Protein AF-A0A3M1ZWB3-F1 (afdb_monomer_lite)

Structure (mmCIF, N/CA/C/O backbone):
data_AF-A0A3M1ZWB3-F1
#
_entry.id   AF-A0A3M1ZWB3-F1
#
loop_
_atom_site.group_PDB
_atom_site.id
_atom_site.type_symbol
_atom_site.label_atom_id
_atom_site.label_alt_id
_atom_site.label_comp_id
_atom_site.label_asym_id
_atom_site.label_entity_id
_atom_site.label_seq_id
_atom_site.pdbx_PDB_ins_code
_atom_site.Cartn_x
_atom_site.Cartn_y
_atom_site.Cartn_z
_atom_site.occupancy
_atom_site.B_iso_or_equiv
_atom_site.auth_seq_id
_atom_site.auth_comp_id
_atom_site.auth_asym_id
_atom_site.auth_atom_id
_atom_site.pdbx_PDB_model_num
ATOM 1 N N . MET A 1 1 ? 6.049 -4.020 -35.508 1.00 70.50 1 MET A N 1
ATOM 2 C CA . MET A 1 1 ? 6.356 -3.670 -34.103 1.00 70.50 1 MET A CA 1
ATOM 3 C C . MET A 1 1 ? 7.837 -3.882 -33.880 1.00 70.50 1 MET A C 1
ATOM 5 O O . MET A 1 1 ? 8.316 -4.961 -34.224 1.00 70.50 1 MET A O 1
ATOM 9 N N . SER A 1 2 ? 8.548 -2.884 -33.353 1.00 91.38 2 SER A N 1
ATOM 10 C CA . SER A 1 2 ? 9.970 -3.042 -33.040 1.00 91.38 2 SER A CA 1
ATOM 11 C C . SER A 1 2 ? 10.164 -4.077 -31.920 1.00 91.38 2 SER A C 1
ATOM 13 O O . SER A 1 2 ? 9.218 -4.471 -31.230 1.00 91.38 2 SER A O 1
ATOM 15 N N . GLU A 1 3 ? 11.380 -4.593 -31.768 1.00 92.12 3 GLU A N 1
ATOM 16 C CA . GLU A 1 3 ? 11.732 -5.451 -30.631 1.00 92.12 3 GLU A CA 1
ATOM 17 C C . GLU A 1 3 ? 11.564 -4.711 -29.297 1.00 92.12 3 GLU A C 1
ATOM 19 O O . GLU A 1 3 ? 10.986 -5.257 -28.359 1.00 92.12 3 GLU A O 1
ATOM 24 N N . HIS A 1 4 ? 11.933 -3.429 -29.269 1.00 94.81 4 HIS A N 1
ATOM 25 C CA . HIS A 1 4 ? 11.761 -2.557 -28.113 1.00 94.81 4 HIS A CA 1
ATOM 26 C C . HIS A 1 4 ? 10.282 -2.404 -27.714 1.00 94.81 4 HIS A C 1
ATOM 28 O O . HIS A 1 4 ? 9.940 -2.540 -26.541 1.00 94.81 4 HIS A O 1
ATOM 34 N N . ASP A 1 5 ? 9.376 -2.235 -28.687 1.00 95.31 5 ASP A N 1
ATOM 35 C CA . ASP A 1 5 ? 7.930 -2.135 -28.421 1.00 95.31 5 ASP A CA 1
ATOM 36 C C . ASP A 1 5 ? 7.363 -3.431 -27.831 1.00 95.31 5 ASP A C 1
ATOM 38 O O . ASP A 1 5 ? 6.441 -3.412 -27.009 1.00 95.31 5 ASP A O 1
ATOM 42 N N . ARG A 1 6 ? 7.888 -4.581 -28.275 1.00 96.38 6 ARG A N 1
ATOM 43 C CA . ARG A 1 6 ? 7.475 -5.892 -27.761 1.00 96.38 6 ARG A CA 1
ATOM 44 C C . ARG A 1 6 ? 7.938 -6.085 -26.323 1.00 96.38 6 ARG A C 1
ATOM 46 O O . ARG A 1 6 ? 7.143 -6.564 -25.516 1.00 96.38 6 ARG A O 1
ATOM 53 N N . GLU A 1 7 ? 9.163 -5.683 -26.005 1.00 97.19 7 GLU A N 1
ATOM 54 C CA . GLU A 1 7 ? 9.692 -5.781 -24.647 1.00 97.19 7 GLU A CA 1
ATOM 55 C C . GLU A 1 7 ? 8.968 -4.835 -23.685 1.00 97.19 7 GLU A C 1
ATOM 57 O O . GLU A 1 7 ? 8.473 -5.269 -22.646 1.00 97.19 7 GLU A O 1
ATOM 62 N N . LEU A 1 8 ? 8.749 -3.580 -24.085 1.00 97.56 8 LEU A N 1
ATOM 63 C CA . LEU A 1 8 ? 7.971 -2.623 -23.298 1.00 97.56 8 LEU A CA 1
ATOM 64 C C . LEU A 1 8 ? 6.559 -3.144 -22.991 1.00 97.56 8 LEU A C 1
ATOM 66 O O . LEU A 1 8 ? 6.062 -3.008 -21.872 1.00 97.56 8 LEU A O 1
ATOM 70 N N . LYS A 1 9 ? 5.905 -3.781 -23.971 1.00 97.62 9 LYS A N 1
ATOM 71 C CA . LYS A 1 9 ? 4.580 -4.382 -23.777 1.00 97.62 9 LYS A CA 1
ATOM 72 C C . LYS A 1 9 ? 4.610 -5.551 -22.789 1.00 97.62 9 LYS A C 1
ATOM 74 O O . LYS A 1 9 ? 3.651 -5.718 -22.040 1.00 97.62 9 LYS A O 1
ATOM 79 N N . ARG A 1 10 ? 5.669 -6.365 -22.788 1.00 97.94 10 ARG A N 1
ATOM 80 C CA . ARG A 1 10 ? 5.832 -7.466 -21.824 1.00 97.94 10 ARG A CA 1
ATOM 81 C C . ARG A 1 10 ? 6.033 -6.939 -20.409 1.00 97.94 10 ARG A C 1
ATOM 83 O O . ARG A 1 10 ? 5.337 -7.398 -19.511 1.00 97.94 10 ARG A O 1
ATOM 90 N N . LEU A 1 11 ? 6.909 -5.950 -20.239 1.00 97.81 11 LEU A N 1
ATOM 91 C CA . LEU A 1 11 ? 7.163 -5.322 -18.942 1.00 97.81 11 LEU A CA 1
ATOM 92 C C . LEU A 1 11 ? 5.891 -4.697 -18.363 1.00 97.81 11 LEU A C 1
ATOM 94 O O . LEU A 1 11 ? 5.565 -4.954 -17.211 1.00 97.81 11 LEU A O 1
ATOM 98 N N . ARG A 1 12 ? 5.120 -3.957 -19.171 1.00 98.06 12 ARG A N 1
ATOM 99 C CA . ARG A 1 12 ? 3.841 -3.374 -18.727 1.00 98.06 12 ARG A CA 1
ATOM 100 C C . ARG A 1 12 ? 2.843 -4.431 -18.264 1.00 98.06 12 ARG A C 1
ATOM 102 O O . ARG A 1 12 ? 2.309 -4.301 -17.179 1.00 98.06 12 ARG A O 1
ATOM 109 N N . LYS A 1 13 ? 2.684 -5.527 -19.012 1.00 98.31 13 LYS A N 1
ATOM 110 C CA . LYS A 1 13 ? 1.819 -6.638 -18.580 1.00 98.31 13 LYS A CA 1
ATOM 111 C C . LYS A 1 13 ? 2.268 -7.276 -17.266 1.00 98.31 13 LYS A C 1
ATOM 113 O O . LYS A 1 13 ? 1.432 -7.725 -16.492 1.00 98.31 13 LYS A O 1
ATOM 118 N N . ALA A 1 14 ? 3.578 -7.374 -17.045 1.00 98.31 14 ALA A N 1
ATOM 119 C CA . ALA A 1 14 ? 4.108 -7.887 -15.789 1.00 98.31 14 ALA A CA 1
ATOM 120 C C . ALA A 1 14 ? 3.824 -6.923 -14.626 1.00 98.31 14 ALA A C 1
ATOM 122 O O . ALA A 1 14 ? 3.509 -7.387 -13.536 1.00 98.31 14 ALA A O 1
ATOM 123 N N . ILE A 1 15 ? 3.889 -5.608 -14.868 1.00 97.88 15 ILE A N 1
ATOM 124 C CA . ILE A 1 15 ? 3.493 -4.578 -13.896 1.00 97.88 15 ILE A CA 1
ATOM 125 C C . ILE A 1 15 ? 1.996 -4.682 -13.593 1.00 97.88 15 ILE A C 1
ATOM 127 O O . ILE A 1 15 ? 1.653 -4.826 -12.427 1.00 97.88 15 ILE A O 1
ATOM 131 N N . ASP A 1 16 ? 1.131 -4.734 -14.612 1.00 98.31 16 ASP A N 1
ATOM 132 C CA . ASP A 1 16 ? -0.325 -4.849 -14.430 1.00 98.31 16 ASP A CA 1
ATOM 133 C C . ASP A 1 16 ? -0.686 -6.059 -13.542 1.00 98.31 16 ASP A C 1
ATOM 135 O O . ASP A 1 16 ? -1.485 -5.958 -12.616 1.00 98.31 16 ASP A O 1
ATOM 139 N N . ALA A 1 17 ? -0.029 -7.204 -13.764 1.00 98.50 17 ALA A N 1
ATOM 140 C CA . ALA A 1 17 ? -0.242 -8.403 -12.955 1.00 98.50 17 ALA A CA 1
ATOM 141 C C . ALA A 1 17 ? 0.216 -8.244 -11.492 1.00 98.50 17 ALA A C 1
ATOM 143 O O . ALA A 1 17 ? -0.376 -8.842 -10.593 1.00 98.50 17 ALA A O 1
ATOM 144 N N . ILE A 1 18 ? 1.275 -7.469 -11.238 1.00 98.25 18 ILE A N 1
ATOM 145 C CA . ILE A 1 18 ? 1.714 -7.132 -9.876 1.00 98.25 18 ILE A CA 1
ATOM 146 C C . ILE A 1 18 ? 0.718 -6.162 -9.232 1.00 98.25 18 ILE A C 1
ATOM 148 O O . ILE A 1 18 ? 0.394 -6.325 -8.057 1.00 98.25 18 ILE A O 1
ATOM 152 N N . ASP A 1 19 ? 0.202 -5.194 -9.984 1.00 98.06 19 ASP A N 1
ATOM 153 C CA . ASP A 1 19 ? -0.770 -4.218 -9.490 1.00 98.06 19 ASP A CA 1
ATOM 154 C C . ASP A 1 19 ? -2.084 -4.893 -9.069 1.00 98.06 19 ASP A C 1
ATOM 156 O O . ASP A 1 19 ? -2.617 -4.586 -7.999 1.00 98.06 19 ASP A O 1
ATOM 160 N N . ASP A 1 20 ? -2.552 -5.888 -9.827 1.00 98.12 20 ASP A N 1
ATOM 161 C CA . ASP A 1 20 ? -3.700 -6.720 -9.443 1.00 98.12 20 ASP A CA 1
ATOM 162 C C . ASP A 1 20 ? -3.450 -7.449 -8.107 1.00 98.12 20 ASP A C 1
ATOM 164 O O . ASP A 1 20 ? -4.303 -7.457 -7.213 1.00 98.12 20 ASP A O 1
ATOM 168 N N . GLN A 1 21 ? -2.247 -8.003 -7.914 1.00 98.50 21 GLN A N 1
ATOM 169 C CA . GLN A 1 21 ? -1.864 -8.648 -6.652 1.00 98.50 21 GLN A CA 1
ATOM 170 C C . GLN A 1 21 ? -1.789 -7.647 -5.491 1.00 98.50 21 GLN A C 1
ATOM 172 O O . GLN A 1 21 ? -2.210 -7.958 -4.374 1.00 98.50 21 GLN A O 1
ATOM 177 N N . LEU A 1 22 ? -1.268 -6.441 -5.732 1.00 97.19 22 LEU A N 1
ATOM 178 C CA . LEU A 1 22 ? -1.234 -5.371 -4.735 1.00 97.19 22 LEU A CA 1
ATOM 179 C C . LEU A 1 22 ? -2.649 -4.959 -4.325 1.00 97.19 22 LEU A C 1
ATOM 181 O O . LEU A 1 22 ? -2.915 -4.828 -3.128 1.00 97.19 22 LEU A O 1
ATOM 185 N N . MET A 1 23 ? -3.564 -4.815 -5.286 1.00 97.00 23 MET A N 1
ATOM 186 C CA . MET A 1 23 ? -4.970 -4.502 -5.027 1.00 97.00 23 MET A CA 1
ATOM 187 C C . MET A 1 23 ? -5.622 -5.565 -4.134 1.00 97.00 23 MET A C 1
ATOM 189 O O . MET A 1 23 ? -6.276 -5.237 -3.139 1.00 97.00 23 MET A O 1
ATOM 193 N N . ASP A 1 24 ? -5.386 -6.844 -4.428 1.00 97.44 24 ASP A N 1
ATOM 194 C CA . ASP A 1 24 ? -5.889 -7.951 -3.616 1.00 97.44 24 ASP A CA 1
ATOM 195 C C . ASP A 1 24 ? -5.337 -7.937 -2.187 1.00 97.44 24 ASP A C 1
ATOM 197 O O . ASP A 1 24 ? -6.096 -8.102 -1.225 1.00 97.44 24 ASP A O 1
ATOM 201 N N . LEU A 1 25 ? -4.037 -7.684 -2.019 1.00 97.81 25 LEU A N 1
ATOM 202 C CA . LEU A 1 25 ? -3.403 -7.578 -0.704 1.00 97.81 25 LEU A CA 1
ATOM 203 C C . LEU A 1 25 ? -3.930 -6.379 0.096 1.00 97.81 25 LEU A C 1
ATOM 205 O O . LEU A 1 25 ? -4.172 -6.498 1.301 1.00 97.81 25 LEU A O 1
ATOM 209 N N . ILE A 1 26 ? -4.152 -5.234 -0.555 1.00 95.50 26 ILE A N 1
ATOM 210 C CA . ILE A 1 26 ? -4.745 -4.049 0.078 1.00 95.50 26 ILE A CA 1
ATOM 211 C C . ILE A 1 26 ? -6.176 -4.357 0.529 1.00 95.50 26 ILE A C 1
ATOM 213 O O . ILE A 1 26 ? -6.529 -4.061 1.672 1.00 95.50 26 ILE A O 1
ATOM 217 N N . ARG A 1 27 ? -6.982 -5.022 -0.309 1.00 95.12 27 ARG A N 1
ATOM 218 C CA . ARG A 1 27 ? -8.346 -5.447 0.041 1.00 95.12 27 ARG A CA 1
ATOM 219 C C . ARG A 1 27 ? -8.364 -6.400 1.237 1.00 95.12 27 ARG A C 1
ATOM 221 O O . ARG A 1 27 ? -9.167 -6.224 2.152 1.00 95.12 27 ARG A O 1
ATOM 228 N N . GLN A 1 28 ? -7.463 -7.381 1.273 1.00 96.81 28 GLN A N 1
ATOM 229 C CA . GLN A 1 28 ? -7.326 -8.288 2.418 1.00 96.81 28 GLN A CA 1
ATOM 230 C C . GLN A 1 28 ? -6.940 -7.531 3.694 1.00 96.81 28 GLN A C 1
ATOM 232 O O . GLN A 1 28 ? -7.519 -7.761 4.757 1.00 96.81 28 GLN A O 1
ATOM 237 N N . ARG A 1 29 ? -6.002 -6.582 3.594 1.00 95.88 29 ARG A N 1
ATOM 238 C CA . ARG A 1 29 ? -5.611 -5.719 4.713 1.00 95.88 29 ARG A CA 1
ATOM 239 C C . ARG A 1 29 ? -6.786 -4.876 5.219 1.00 95.88 29 ARG A C 1
ATOM 241 O O . ARG A 1 29 ? -6.975 -4.786 6.430 1.00 95.88 29 ARG A O 1
ATOM 248 N N . ALA A 1 30 ? -7.572 -4.298 4.315 1.00 92.81 30 ALA A N 1
ATOM 249 C CA . ALA A 1 30 ? -8.762 -3.514 4.634 1.00 92.81 30 ALA A CA 1
ATOM 250 C C . ALA A 1 30 ? -9.819 -4.350 5.372 1.00 92.81 30 ALA A C 1
ATOM 252 O O . ALA A 1 30 ? -10.352 -3.914 6.389 1.00 92.81 30 ALA A O 1
ATOM 253 N N . HIS A 1 31 ? -10.057 -5.587 4.927 1.00 92.94 31 HIS A N 1
ATOM 254 C CA . HIS A 1 31 ? -10.962 -6.514 5.610 1.00 92.94 31 HIS A CA 1
ATOM 255 C C . HIS A 1 31 ? -10.496 -6.839 7.039 1.00 92.94 31 HIS A C 1
ATOM 257 O O . HIS A 1 31 ? -11.298 -6.859 7.972 1.00 92.94 31 HIS A O 1
ATOM 263 N N . LEU A 1 32 ? -9.191 -7.054 7.238 1.00 93.81 32 LEU A N 1
ATOM 264 C CA . LEU A 1 32 ? -8.632 -7.259 8.576 1.00 93.81 32 LEU A CA 1
ATOM 265 C C . LEU A 1 32 ? -8.787 -6.016 9.461 1.00 93.81 32 LEU A C 1
ATOM 267 O O . LEU A 1 32 ? -9.100 -6.164 10.639 1.00 93.81 32 LEU A O 1
ATOM 271 N N . ALA A 1 33 ? -8.603 -4.815 8.909 1.00 91.12 33 ALA A N 1
ATOM 272 C CA . ALA A 1 33 ? -8.829 -3.568 9.636 1.00 91.12 33 ALA A CA 1
ATOM 273 C C . ALA A 1 33 ? -10.297 -3.437 10.075 1.00 91.12 33 ALA A C 1
ATOM 275 O O . ALA A 1 33 ? -10.555 -3.242 11.258 1.00 91.12 33 ALA A O 1
ATOM 276 N N . ALA A 1 34 ? -11.264 -3.675 9.183 1.00 89.00 34 ALA A N 1
ATOM 277 C CA . ALA A 1 34 ? -12.688 -3.652 9.536 1.00 89.00 34 ALA A CA 1
ATOM 278 C C . ALA A 1 34 ? -13.012 -4.588 10.721 1.00 89.00 34 ALA A C 1
ATOM 280 O O . ALA A 1 34 ? -13.628 -4.169 11.699 1.00 89.00 34 ALA A O 1
ATOM 281 N N . ARG A 1 35 ? -12.483 -5.820 10.706 1.00 90.88 35 ARG A N 1
ATOM 282 C CA . ARG A 1 35 ? -12.625 -6.779 11.821 1.00 90.88 35 ARG A CA 1
ATOM 283 C C . ARG A 1 35 ? -11.965 -6.309 13.122 1.00 90.88 35 ARG A C 1
ATOM 285 O O . ARG A 1 35 ? -12.452 -6.614 14.210 1.00 90.88 35 ARG A O 1
ATOM 292 N N . VAL A 1 36 ? -10.848 -5.583 13.037 1.00 89.38 36 VAL A N 1
ATOM 293 C CA . VAL A 1 36 ? -10.236 -4.927 14.207 1.00 89.38 36 VAL A CA 1
ATOM 294 C C . VAL A 1 36 ? -11.178 -3.856 14.763 1.00 89.38 36 VAL A C 1
ATOM 296 O O . VAL A 1 36 ? -11.357 -3.802 15.980 1.00 89.38 36 VAL A O 1
ATOM 299 N N . GLY A 1 37 ? -11.813 -3.061 13.899 1.00 86.62 37 GLY A N 1
ATOM 300 C CA . GLY A 1 37 ? -12.846 -2.092 14.275 1.00 86.62 37 GLY A CA 1
ATOM 301 C C . GLY A 1 37 ? -14.022 -2.736 15.016 1.00 86.62 37 GLY A C 1
ATOM 302 O O . GLY A 1 37 ? -14.355 -2.305 16.120 1.00 86.62 37 GLY A O 1
ATOM 303 N N . GLU A 1 38 ? -14.580 -3.825 14.476 1.00 86.94 38 GLU A N 1
ATOM 304 C CA . GLU A 1 38 ? -15.657 -4.607 15.112 1.00 86.94 38 GLU A CA 1
ATOM 305 C C . GLU A 1 38 ? -15.258 -5.104 16.512 1.00 86.94 38 GLU A C 1
ATOM 307 O O . GLU A 1 38 ? -16.017 -4.980 17.478 1.00 86.94 38 GLU A O 1
ATOM 312 N N . CYS A 1 39 ? -14.032 -5.620 16.652 1.00 87.44 39 CYS A N 1
ATOM 313 C CA . CYS A 1 39 ? -13.504 -6.083 17.933 1.00 87.44 39 CYS A CA 1
ATOM 314 C C . CYS A 1 39 ? -13.386 -4.936 18.950 1.00 87.44 39 CYS A C 1
ATOM 316 O O . CYS A 1 39 ? -13.891 -5.055 20.069 1.00 87.44 39 CYS A O 1
ATOM 318 N N . LYS A 1 40 ? -12.795 -3.799 18.560 1.00 84.19 40 LYS A N 1
ATOM 319 C CA . LYS A 1 40 ? -12.686 -2.604 19.416 1.00 84.19 40 LYS A CA 1
ATOM 320 C C . LYS A 1 40 ? -14.061 -2.087 19.851 1.00 84.19 40 LYS A C 1
ATOM 322 O O . LYS A 1 40 ? -14.253 -1.773 21.026 1.00 84.19 40 LYS A O 1
ATOM 327 N N . GLN A 1 41 ? -15.034 -2.072 18.937 1.00 83.19 41 GLN A N 1
ATOM 328 C CA . GLN A 1 41 ? -16.406 -1.655 19.228 1.00 83.19 41 GLN A CA 1
ATOM 329 C C . GLN A 1 41 ? -17.077 -2.581 20.251 1.00 83.19 41 GLN A C 1
ATOM 331 O O . GLN A 1 41 ? -17.678 -2.096 21.207 1.00 83.19 41 GLN A O 1
ATOM 336 N N . SER A 1 42 ? -16.918 -3.903 20.111 1.00 81.31 42 SER A N 1
ATOM 337 C CA . SER A 1 42 ? -17.472 -4.880 21.065 1.00 81.31 42 SER A CA 1
ATOM 338 C C . SER A 1 42 ? -16.921 -4.728 22.490 1.00 81.31 42 SER A C 1
ATOM 340 O O . SER A 1 42 ? -17.600 -5.061 23.459 1.00 81.31 42 SER A O 1
ATOM 342 N N . ARG A 1 43 ? -15.707 -4.181 22.629 1.00 83.00 43 ARG A N 1
ATOM 343 C CA . ARG A 1 43 ? -15.030 -3.934 23.913 1.00 83.00 43 ARG A CA 1
ATOM 344 C C . ARG A 1 43 ? -15.229 -2.512 24.442 1.00 83.00 43 ARG A C 1
ATOM 346 O O . ARG A 1 43 ? -14.642 -2.165 25.463 1.00 83.00 43 ARG A O 1
ATOM 353 N N . ASN A 1 44 ? -16.055 -1.706 23.768 1.00 76.56 44 ASN A N 1
ATOM 354 C CA . ASN A 1 44 ? -16.305 -0.301 24.090 1.00 76.56 44 ASN A CA 1
ATOM 355 C C . ASN A 1 44 ? -15.006 0.535 24.169 1.00 76.56 44 ASN A C 1
ATOM 357 O O . ASN A 1 44 ? -14.890 1.468 24.965 1.00 76.56 44 ASN A O 1
ATOM 361 N N . GLU A 1 45 ? -14.001 0.177 23.360 1.00 74.88 45 GLU A N 1
ATOM 362 C CA . GLU A 1 45 ? -12.727 0.893 23.308 1.00 74.88 45 GLU A CA 1
ATOM 363 C C . GLU A 1 45 ? -12.919 2.247 22.607 1.00 74.88 45 GLU A C 1
ATOM 365 O O . GLU A 1 45 ? -13.297 2.317 21.440 1.00 74.88 45 GLU A O 1
ATOM 370 N N . ALA A 1 46 ? -12.635 3.345 23.315 1.00 64.38 46 ALA A N 1
ATOM 371 C CA . ALA A 1 46 ? -12.824 4.703 22.796 1.00 64.38 46 ALA A CA 1
ATOM 372 C C . ALA A 1 46 ? -11.754 5.132 21.767 1.00 64.38 46 ALA A C 1
ATOM 374 O O . ALA A 1 46 ? -11.946 6.103 21.033 1.00 64.38 46 ALA A O 1
ATOM 375 N N . HIS A 1 47 ? -10.618 4.429 21.709 1.00 70.81 47 HIS A N 1
ATOM 376 C CA . HIS A 1 47 ? -9.448 4.822 20.920 1.00 70.81 47 HIS A CA 1
ATOM 377 C C . HIS A 1 47 ? -9.273 3.937 19.684 1.00 70.81 47 HIS A C 1
ATOM 379 O O . HIS A 1 47 ? -8.524 2.963 19.682 1.00 70.81 47 HIS A O 1
ATOM 385 N N . PHE A 1 48 ? -9.949 4.304 18.597 1.00 69.94 48 PHE A N 1
ATOM 386 C CA . PHE A 1 48 ? -9.816 3.601 17.319 1.00 69.94 48 PHE A CA 1
ATOM 387 C C . PHE A 1 48 ? -8.473 3.904 16.637 1.00 69.94 48 PHE A C 1
ATOM 389 O O . PHE A 1 48 ? -7.819 2.981 16.149 1.00 69.94 48 PHE A O 1
ATOM 396 N N . TYR A 1 49 ? -8.007 5.157 16.701 1.00 78.75 49 TYR A N 1
ATOM 397 C CA . TYR A 1 49 ? -6.720 5.586 16.148 1.00 78.75 49 TYR A CA 1
ATOM 398 C C . TYR A 1 49 ? -5.609 5.614 17.205 1.00 78.75 49 TYR A C 1
ATOM 400 O O . TYR A 1 49 ? -5.743 6.248 18.252 1.00 78.75 49 TYR A O 1
ATOM 408 N N . VAL A 1 50 ? -4.488 4.950 16.903 1.00 84.00 50 VAL A N 1
ATOM 409 C CA . VAL A 1 50 ? -3.312 4.857 17.780 1.00 84.00 50 VAL A CA 1
ATOM 410 C C . VAL A 1 50 ? -2.048 5.220 16.980 1.00 84.00 50 VAL A C 1
ATOM 412 O O . VAL A 1 50 ? -1.468 4.342 16.334 1.00 84.00 50 VAL A O 1
ATOM 415 N N . PRO A 1 51 ? -1.569 6.481 17.032 1.00 86.25 51 PRO A N 1
ATOM 416 C CA . PRO A 1 51 ? -0.407 6.938 16.255 1.00 86.25 51 PRO A CA 1
ATOM 417 C C . PRO A 1 51 ? 0.862 6.099 16.472 1.00 86.25 51 PRO A C 1
ATOM 419 O O . PRO A 1 51 ? 1.626 5.832 15.544 1.00 86.25 51 PRO A O 1
ATOM 422 N N . SER A 1 52 ? 1.083 5.621 17.701 1.00 89.62 52 SER A N 1
ATOM 423 C CA . SER A 1 52 ? 2.245 4.788 18.034 1.00 89.62 52 SER A CA 1
ATOM 424 C C . SER A 1 52 ? 2.246 3.452 17.282 1.00 89.62 52 SER A C 1
ATOM 426 O O . SER A 1 52 ? 3.315 2.931 16.946 1.00 89.62 52 SER A O 1
ATOM 428 N N . ARG A 1 53 ? 1.061 2.913 16.963 1.00 91.25 53 ARG A N 1
ATOM 429 C CA . ARG A 1 53 ? 0.911 1.678 16.190 1.00 91.25 53 ARG A CA 1
ATOM 430 C C . ARG A 1 53 ? 1.311 1.885 14.734 1.00 91.25 53 ARG A C 1
ATOM 432 O O . ARG A 1 53 ? 2.033 1.045 14.199 1.00 91.25 53 ARG A O 1
ATOM 439 N N . GLU A 1 54 ? 0.883 2.983 14.119 1.00 92.31 54 GLU A N 1
ATOM 440 C CA . GLU A 1 54 ? 1.253 3.355 12.749 1.00 92.31 54 GLU A CA 1
ATOM 441 C C . GLU A 1 54 ? 2.770 3.528 12.614 1.00 92.31 54 GLU A C 1
ATOM 443 O O . GLU A 1 54 ? 3.400 2.849 11.799 1.00 92.31 54 GLU A O 1
ATOM 448 N N . ALA A 1 55 ? 3.379 4.318 13.503 1.00 93.00 55 ALA A N 1
ATOM 449 C CA . ALA A 1 55 ? 4.827 4.519 13.526 1.00 93.00 55 ALA A CA 1
ATOM 450 C C . ALA A 1 55 ? 5.604 3.198 13.701 1.00 93.00 55 ALA A C 1
ATOM 452 O O . ALA A 1 55 ? 6.676 3.008 13.124 1.00 93.00 55 ALA A O 1
ATOM 453 N N . ALA A 1 56 ? 5.083 2.249 14.487 1.00 95.12 56 ALA A N 1
ATOM 454 C CA . ALA A 1 56 ? 5.684 0.922 14.627 1.00 95.12 56 ALA A CA 1
ATOM 455 C C . ALA A 1 56 ? 5.574 0.075 13.345 1.00 95.12 56 ALA A C 1
ATOM 457 O O . ALA A 1 56 ? 6.521 -0.633 13.002 1.00 95.12 56 ALA A O 1
ATOM 458 N N . ILE A 1 57 ? 4.446 0.143 12.626 1.00 94.94 57 ILE A N 1
ATOM 459 C CA . ILE A 1 57 ? 4.259 -0.563 11.346 1.00 94.94 57 ILE A CA 1
ATOM 460 C C . ILE A 1 57 ? 5.255 -0.042 10.314 1.00 94.94 57 ILE A C 1
ATOM 462 O O . ILE A 1 57 ? 5.963 -0.840 9.702 1.00 94.94 57 ILE A O 1
ATOM 466 N N . ILE A 1 58 ? 5.324 1.277 10.162 1.00 95.25 58 ILE A N 1
ATOM 467 C CA . ILE A 1 58 ? 6.190 1.946 9.195 1.00 95.25 58 ILE A CA 1
ATOM 468 C C . ILE A 1 58 ? 7.662 1.627 9.473 1.00 95.25 58 ILE A C 1
ATOM 4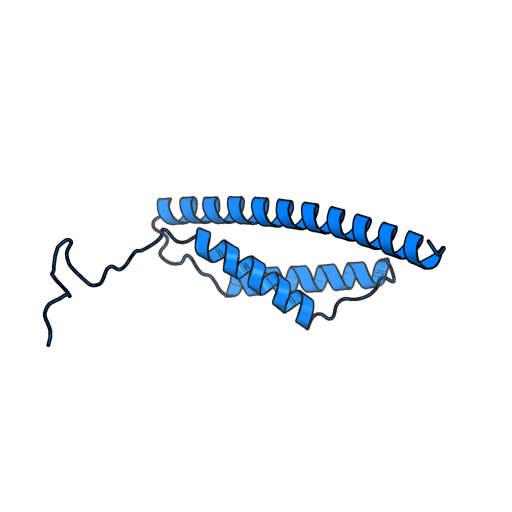70 O O . ILE A 1 58 ? 8.349 1.142 8.578 1.00 95.25 58 ILE A O 1
ATOM 474 N N . ARG A 1 59 ? 8.136 1.790 10.719 1.00 95.75 59 ARG A N 1
ATOM 475 C CA . ARG A 1 59 ? 9.528 1.461 11.086 1.00 95.75 59 ARG A CA 1
ATOM 476 C C . ARG A 1 59 ? 9.894 0.019 10.739 1.00 95.75 59 ARG A C 1
ATOM 478 O O . ARG A 1 59 ? 10.931 -0.218 10.128 1.00 95.75 59 ARG A O 1
ATOM 485 N N . ARG A 1 60 ? 9.015 -0.935 11.064 1.00 97.06 60 ARG A N 1
ATOM 486 C CA . ARG A 1 60 ? 9.211 -2.354 10.729 1.00 97.06 60 ARG A CA 1
ATOM 487 C C . ARG A 1 60 ? 9.307 -2.580 9.214 1.00 97.06 60 ARG A C 1
ATOM 489 O O . ARG A 1 60 ? 10.094 -3.412 8.777 1.00 97.06 60 ARG A O 1
ATOM 496 N N . LEU A 1 61 ? 8.488 -1.890 8.416 1.00 94.69 61 LEU A N 1
ATOM 497 C CA . LEU A 1 61 ? 8.486 -2.032 6.955 1.00 94.69 61 LEU A CA 1
ATOM 498 C C . LEU A 1 61 ? 9.739 -1.426 6.315 1.00 94.69 61 LEU A C 1
ATOM 500 O O . LEU A 1 61 ? 10.328 -2.070 5.452 1.00 94.69 61 LEU A O 1
ATOM 504 N N . LEU A 1 62 ? 10.177 -0.250 6.773 1.00 93.31 62 LEU A N 1
ATOM 505 C CA . LEU A 1 62 ? 11.418 0.380 6.312 1.00 93.31 62 LEU A CA 1
ATOM 506 C C . LEU A 1 62 ? 12.643 -0.481 6.641 1.00 93.31 62 LEU A C 1
A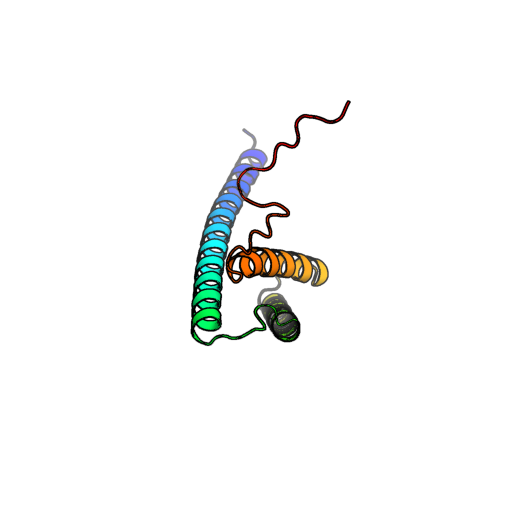TOM 508 O O . LEU A 1 62 ? 13.482 -0.706 5.773 1.00 93.31 62 LEU A O 1
ATOM 512 N N . GLN A 1 63 ? 12.707 -1.034 7.856 1.00 93.19 63 GLN A N 1
ATOM 513 C CA . GLN A 1 63 ? 13.776 -1.958 8.235 1.00 93.19 63 GLN A CA 1
ATOM 514 C C . GLN A 1 63 ? 13.798 -3.190 7.321 1.00 93.19 63 GLN A C 1
ATOM 516 O O . GLN A 1 63 ? 14.839 -3.539 6.772 1.00 93.19 63 GLN A O 1
ATOM 521 N N . ARG A 1 64 ? 12.636 -3.818 7.097 1.00 91.50 64 ARG A N 1
ATOM 522 C CA . ARG A 1 64 ? 12.534 -4.984 6.211 1.00 91.50 64 ARG A CA 1
ATOM 523 C C . ARG A 1 64 ? 12.936 -4.654 4.771 1.00 91.50 64 ARG A C 1
ATOM 525 O O . ARG A 1 64 ? 13.557 -5.481 4.114 1.00 91.50 64 ARG A O 1
ATOM 532 N N . HIS A 1 65 ? 12.581 -3.468 4.280 1.00 89.69 65 HIS A N 1
ATOM 533 C CA . HIS A 1 65 ? 12.983 -3.002 2.955 1.00 89.69 65 HIS A CA 1
ATOM 534 C C . HIS A 1 65 ? 14.507 -2.842 2.846 1.00 89.69 65 HIS A C 1
ATOM 536 O O . HIS A 1 65 ? 15.085 -3.318 1.871 1.00 89.69 65 HIS A O 1
ATOM 542 N N . ALA A 1 66 ? 15.161 -2.253 3.853 1.00 87.38 66 ALA A N 1
ATOM 543 C CA . ALA A 1 66 ? 16.620 -2.145 3.899 1.00 87.38 66 ALA A CA 1
ATOM 544 C C . ALA A 1 66 ? 17.294 -3.530 3.881 1.00 87.38 66 ALA A C 1
ATOM 546 O O . ALA A 1 66 ? 18.137 -3.791 3.027 1.00 87.38 66 ALA A O 1
ATOM 547 N N . GLU A 1 67 ? 16.832 -4.460 4.726 1.00 87.44 67 GLU A N 1
ATOM 548 C CA . GLU A 1 67 ? 17.355 -5.834 4.779 1.00 87.44 67 GLU A CA 1
ATOM 549 C C . GLU A 1 67 ? 17.217 -6.585 3.441 1.00 87.44 67 GLU A C 1
ATOM 551 O O . GLU A 1 67 ? 18.066 -7.407 3.099 1.00 87.44 67 GLU A O 1
ATOM 556 N N . MET A 1 68 ? 16.146 -6.332 2.681 1.00 85.69 68 MET A N 1
ATOM 557 C CA . MET A 1 68 ? 15.936 -6.923 1.354 1.00 85.69 68 MET A CA 1
ATOM 558 C C . MET A 1 68 ? 16.831 -6.288 0.288 1.00 85.69 68 MET A C 1
ATOM 560 O O . MET A 1 68 ? 17.402 -7.005 -0.535 1.00 85.69 68 MET A O 1
ATOM 564 N N . ALA A 1 69 ? 16.972 -4.961 0.307 1.00 83.50 69 ALA A N 1
ATOM 565 C CA . ALA A 1 69 ? 17.816 -4.236 -0.638 1.00 83.50 69 ALA A CA 1
ATOM 566 C C . ALA A 1 69 ? 19.288 -4.666 -0.525 1.00 83.50 69 ALA A C 1
ATOM 568 O O . ALA A 1 69 ? 19.927 -4.907 -1.551 1.00 83.50 69 ALA A O 1
ATOM 569 N N . ASP A 1 70 ? 19.782 -4.857 0.702 1.00 81.38 70 ASP A N 1
ATOM 570 C CA . ASP A 1 70 ? 21.152 -5.312 0.970 1.00 81.38 70 ASP A CA 1
ATOM 571 C C . ASP A 1 70 ? 21.414 -6.737 0.454 1.00 81.38 70 ASP A C 1
ATOM 573 O O . ASP A 1 70 ? 22.521 -7.050 0.015 1.00 81.38 70 ASP A O 1
ATOM 577 N N . ARG A 1 71 ? 20.398 -7.612 0.477 1.00 79.88 71 ARG A N 1
ATOM 578 C CA . ARG A 1 71 ? 20.521 -9.020 0.058 1.00 79.88 71 ARG A CA 1
ATOM 579 C C . ARG A 1 71 ? 20.405 -9.222 -1.449 1.00 79.88 71 ARG A C 1
ATOM 581 O O . ARG A 1 71 ? 21.063 -10.106 -1.987 1.00 79.88 71 ARG A O 1
ATOM 588 N N . GLU A 1 72 ? 19.542 -8.459 -2.116 1.00 77.94 72 GLU A N 1
ATOM 589 C CA . GLU A 1 72 ? 19.139 -8.742 -3.501 1.00 77.94 72 GLU A CA 1
ATOM 590 C C . GLU A 1 72 ? 19.740 -7.766 -4.536 1.00 77.94 72 GLU A C 1
ATOM 592 O O . GLU A 1 72 ? 19.492 -7.934 -5.727 1.00 77.94 72 GLU A O 1
ATOM 597 N N . HIS A 1 73 ? 20.521 -6.755 -4.118 1.00 65.62 73 HIS A N 1
ATOM 598 C CA . HIS A 1 73 ? 21.075 -5.692 -4.986 1.00 65.62 73 HIS A CA 1
ATOM 599 C C . HIS A 1 73 ? 20.019 -5.069 -5.926 1.00 65.62 73 HIS A C 1
ATOM 601 O O . HIS A 1 73 ? 20.267 -4.774 -7.096 1.00 65.62 73 HIS A O 1
ATOM 607 N N . ARG A 1 74 ? 18.789 -4.920 -5.421 1.00 67.56 74 ARG A N 1
ATOM 608 C CA . ARG A 1 74 ? 17.636 -4.431 -6.191 1.00 67.56 74 ARG A CA 1
ATOM 609 C C . ARG A 1 74 ? 17.554 -2.914 -6.167 1.00 67.56 74 ARG A C 1
ATOM 611 O O . ARG A 1 74 ? 18.077 -2.255 -5.271 1.00 67.56 74 ARG A O 1
ATOM 618 N N . THR A 1 75 ? 16.830 -2.363 -7.141 1.00 71.50 75 THR A N 1
ATOM 619 C CA . THR A 1 75 ? 16.446 -0.950 -7.163 1.00 71.50 75 THR A CA 1
ATOM 620 C C . THR A 1 75 ? 15.782 -0.575 -5.842 1.00 71.50 75 THR A C 1
ATOM 622 O O . THR A 1 75 ? 14.717 -1.088 -5.500 1.00 71.50 75 THR A O 1
ATOM 625 N N . ARG A 1 76 ? 16.434 0.317 -5.097 1.00 77.81 76 ARG A N 1
ATOM 626 C CA . ARG A 1 76 ? 15.966 0.772 -3.793 1.00 77.81 76 ARG A CA 1
ATOM 627 C C . ARG A 1 76 ? 14.948 1.892 -3.977 1.00 77.81 76 ARG A C 1
ATOM 629 O O . ARG A 1 76 ? 15.265 2.929 -4.556 1.00 77.81 76 ARG A O 1
ATOM 636 N N . ILE A 1 77 ? 13.738 1.693 -3.464 1.00 85.62 77 ILE A N 1
ATOM 637 C CA . ILE A 1 77 ? 12.751 2.771 -3.360 1.00 85.62 77 ILE A CA 1
ATOM 638 C C . ILE A 1 77 ? 13.230 3.722 -2.250 1.00 85.62 77 ILE A C 1
ATOM 640 O O . ILE A 1 77 ? 13.624 3.239 -1.189 1.00 85.62 77 ILE A O 1
ATOM 644 N N . PRO A 1 78 ? 13.230 5.053 -2.438 1.00 90.75 7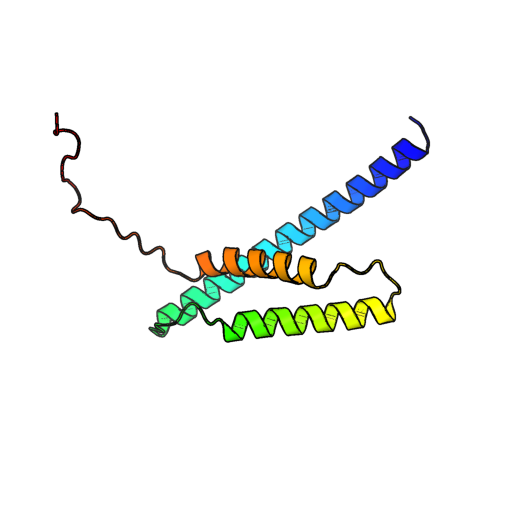8 PRO A N 1
ATOM 645 C CA . PRO A 1 78 ? 13.563 5.974 -1.355 1.00 90.75 78 PRO A CA 1
ATOM 646 C C . PRO A 1 78 ? 12.657 5.748 -0.140 1.00 90.75 78 PRO A C 1
ATOM 648 O O . PRO A 1 78 ? 11.439 5.630 -0.290 1.00 90.75 78 PRO A O 1
ATOM 651 N N . ASP A 1 79 ? 13.234 5.722 1.063 1.00 91.62 79 ASP A N 1
ATOM 652 C CA . ASP A 1 79 ? 12.482 5.417 2.288 1.00 91.62 79 ASP A CA 1
ATOM 653 C C . ASP A 1 79 ? 11.311 6.397 2.505 1.00 91.62 79 ASP A C 1
ATOM 655 O O . ASP A 1 79 ? 10.238 5.979 2.930 1.00 91.62 79 ASP A O 1
ATOM 659 N N . GLU A 1 80 ? 11.472 7.670 2.121 1.00 93.12 80 GLU A N 1
ATOM 660 C CA . GLU A 1 80 ? 10.422 8.704 2.156 1.00 93.12 80 GLU A CA 1
ATOM 661 C C . GLU A 1 80 ? 9.204 8.336 1.287 1.00 93.12 80 GLU A C 1
ATOM 663 O O . GLU A 1 80 ? 8.051 8.495 1.692 1.00 93.12 80 GLU A O 1
ATOM 668 N N . ALA A 1 81 ? 9.447 7.789 0.092 1.00 93.31 81 ALA A N 1
ATOM 669 C CA . ALA A 1 81 ? 8.381 7.370 -0.811 1.00 93.31 81 ALA A CA 1
ATOM 670 C C . ALA A 1 81 ? 7.653 6.140 -0.256 1.00 93.31 81 ALA A C 1
ATOM 672 O O . ALA A 1 81 ? 6.423 6.089 -0.253 1.00 93.31 81 ALA A O 1
ATOM 673 N N . LEU A 1 82 ? 8.405 5.171 0.278 1.00 93.06 82 LEU A N 1
ATOM 674 C CA . LEU A 1 82 ? 7.829 3.978 0.895 1.00 93.06 82 LEU A CA 1
ATOM 675 C C . LEU A 1 82 ? 7.008 4.336 2.144 1.00 93.06 82 LEU A C 1
ATOM 677 O O . LEU A 1 82 ? 5.919 3.797 2.349 1.00 93.06 82 LEU A O 1
ATOM 681 N N . HIS A 1 83 ? 7.503 5.285 2.939 1.00 94.44 83 HIS A N 1
ATOM 682 C CA . HIS A 1 83 ? 6.794 5.868 4.070 1.00 94.44 83 HIS A CA 1
ATOM 683 C C . HIS A 1 83 ? 5.446 6.460 3.638 1.00 94.44 83 HIS A C 1
ATOM 685 O O . HIS A 1 83 ? 4.412 6.086 4.196 1.00 94.44 83 HIS A O 1
ATOM 691 N N . GLY A 1 84 ? 5.442 7.322 2.615 1.00 95.88 84 GLY A N 1
ATOM 692 C CA . GLY A 1 84 ? 4.225 7.932 2.076 1.00 95.88 84 GLY A CA 1
ATOM 693 C C . GLY A 1 84 ? 3.201 6.899 1.599 1.00 95.88 84 GLY A C 1
ATOM 694 O O . GLY A 1 84 ? 2.048 6.941 2.021 1.00 95.88 84 GLY A O 1
ATOM 695 N N . ILE A 1 85 ? 3.631 5.915 0.802 1.00 95.31 85 ILE A N 1
ATOM 696 C CA . ILE A 1 85 ? 2.752 4.854 0.279 1.00 95.31 85 ILE A CA 1
ATOM 697 C C . ILE A 1 85 ? 2.065 4.096 1.419 1.00 95.31 85 ILE A C 1
ATOM 699 O O . ILE A 1 85 ? 0.842 3.938 1.428 1.00 95.31 85 ILE A O 1
ATOM 703 N N . PHE A 1 86 ? 2.834 3.625 2.405 1.00 95.50 86 PHE A N 1
ATOM 704 C CA . PHE A 1 86 ? 2.252 2.848 3.495 1.00 95.50 86 PHE A CA 1
ATOM 705 C C . PHE A 1 86 ? 1.383 3.689 4.419 1.00 95.50 86 PHE A C 1
ATOM 707 O O . PHE A 1 86 ? 0.389 3.165 4.920 1.00 95.50 86 PHE A O 1
ATOM 714 N N . ARG A 1 87 ? 1.712 4.967 4.624 1.00 95.06 87 ARG A N 1
ATOM 715 C CA . ARG A 1 87 ? 0.863 5.885 5.380 1.00 95.06 87 ARG A CA 1
ATOM 716 C C . ARG A 1 87 ? -0.519 6.018 4.744 1.00 95.06 87 ARG A C 1
ATOM 718 O O . ARG A 1 87 ? -1.512 5.861 5.446 1.00 95.06 87 ARG A O 1
ATOM 725 N N . GLU A 1 88 ? -0.595 6.212 3.430 1.00 94.94 88 GLU A N 1
ATOM 726 C CA . GLU A 1 88 ? -1.878 6.311 2.722 1.00 94.94 88 GLU A CA 1
ATOM 727 C C . GLU A 1 88 ? -2.671 4.997 2.780 1.00 94.94 88 GLU A C 1
ATOM 729 O O . GLU A 1 88 ? -3.861 5.000 3.095 1.00 94.94 88 GLU A O 1
ATOM 734 N N . ILE A 1 89 ? -2.010 3.847 2.595 1.00 94.81 89 ILE A N 1
ATOM 735 C CA . ILE A 1 89 ? -2.657 2.530 2.749 1.00 94.81 89 ILE A CA 1
ATOM 736 C C . ILE A 1 89 ? -3.193 2.341 4.180 1.00 94.81 89 ILE A C 1
ATOM 738 O O . ILE A 1 89 ? -4.288 1.803 4.381 1.00 94.81 89 ILE A O 1
ATOM 742 N N . ILE A 1 90 ? -2.426 2.751 5.199 1.00 92.88 90 ILE A N 1
ATOM 743 C CA . ILE A 1 90 ? -2.846 2.697 6.604 1.00 92.88 90 ILE A CA 1
ATOM 744 C C . ILE A 1 90 ? -4.060 3.599 6.825 1.00 92.88 90 ILE A C 1
ATOM 746 O O . ILE A 1 90 ? -5.066 3.102 7.333 1.00 92.88 90 ILE A O 1
ATOM 750 N N . GLY A 1 91 ? -3.990 4.859 6.393 1.00 90.44 91 GLY A N 1
ATOM 751 C CA . GLY A 1 91 ? -5.061 5.843 6.530 1.00 90.44 91 GLY A CA 1
ATOM 752 C C . GLY A 1 91 ? -6.365 5.398 5.869 1.00 90.44 91 GLY A C 1
ATOM 753 O O . GLY A 1 91 ? -7.415 5.427 6.508 1.00 90.44 91 GLY A O 1
ATOM 754 N N . ALA A 1 92 ? -6.295 4.880 4.639 1.00 90.00 92 ALA A N 1
ATOM 755 C CA . ALA A 1 92 ? -7.461 4.368 3.922 1.00 90.00 92 ALA A CA 1
ATOM 756 C C . ALA A 1 92 ? -8.156 3.213 4.667 1.00 90.00 92 ALA A C 1
ATOM 758 O O . ALA A 1 92 ? -9.381 3.135 4.691 1.00 90.00 92 ALA A O 1
ATOM 759 N N . CYS A 1 93 ? -7.393 2.327 5.315 1.00 90.06 93 CYS A N 1
ATOM 760 C CA . CYS A 1 93 ? -7.975 1.225 6.087 1.00 90.06 93 CYS A CA 1
ATOM 761 C C . CYS A 1 93 ? -8.489 1.664 7.463 1.00 90.06 93 CYS A C 1
ATOM 763 O O . CYS A 1 93 ? -9.448 1.080 7.955 1.00 90.06 93 CYS A O 1
ATOM 765 N N . LEU A 1 94 ? -7.886 2.685 8.080 1.00 84.00 94 LEU A N 1
ATOM 766 C CA . LEU A 1 94 ? -8.348 3.222 9.362 1.00 84.00 94 LEU A CA 1
ATOM 767 C C . LEU A 1 94 ? -9.762 3.805 9.246 1.00 84.00 94 LEU A C 1
ATOM 769 O O . LEU A 1 94 ? -10.565 3.643 10.160 1.00 84.00 94 LEU A O 1
ATOM 773 N N . ALA A 1 95 ? -10.098 4.413 8.104 1.00 79.25 95 ALA A N 1
ATOM 774 C CA . ALA A 1 95 ? -11.452 4.891 7.828 1.00 79.25 95 ALA A CA 1
ATOM 775 C C . ALA A 1 95 ? -12.517 3.780 7.941 1.00 79.25 95 ALA A C 1
ATOM 777 O O . ALA A 1 95 ? -13.663 4.072 8.267 1.00 79.25 95 ALA A O 1
ATOM 778 N N . LEU A 1 96 ? -12.133 2.514 7.728 1.00 75.62 96 LEU A N 1
ATOM 779 C CA . LEU A 1 96 ? -13.005 1.344 7.868 1.00 75.62 96 LEU A CA 1
ATOM 780 C C . LEU A 1 96 ? -13.088 0.814 9.309 1.00 75.62 96 LEU A C 1
ATOM 782 O O . LEU A 1 96 ? -13.994 0.046 9.615 1.00 75.62 96 LEU A O 1
ATOM 786 N N . GLU A 1 97 ? -12.157 1.188 10.195 1.00 71.06 97 GLU A N 1
ATOM 787 C CA . GLU A 1 97 ? -12.207 0.813 11.618 1.00 71.06 97 GLU A CA 1
ATOM 788 C C . GLU A 1 97 ? -13.247 1.628 12.395 1.00 71.06 97 GLU A C 1
ATOM 790 O O . GLU A 1 97 ? -13.684 1.215 13.469 1.00 71.06 97 GLU A O 1
ATOM 795 N N .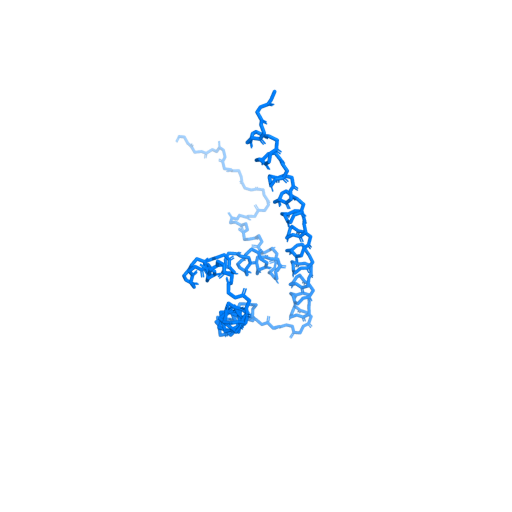 HIS A 1 98 ? -13.633 2.793 11.874 1.00 63.06 98 HIS A N 1
ATOM 796 C CA . HIS A 1 98 ? -14.624 3.654 12.495 1.00 63.06 98 HIS A CA 1
ATOM 797 C C . HIS A 1 98 ? -16.037 3.245 12.052 1.00 63.06 98 HIS A C 1
ATOM 799 O O . HIS A 1 98 ? -16.304 3.228 10.849 1.00 63.06 98 HIS A O 1
ATOM 805 N N . PRO A 1 99 ? -16.993 2.998 12.971 1.00 56.78 99 PRO A N 1
ATOM 806 C CA . PRO A 1 99 ? -18.397 3.023 12.578 1.00 56.78 99 PRO A CA 1
ATOM 807 C C . PRO A 1 99 ? -18.674 4.408 11.981 1.00 56.78 99 PRO A C 1
ATOM 809 O O . PRO A 1 99 ? -18.317 5.411 12.606 1.00 56.78 99 PRO A O 1
ATOM 812 N N . MET A 1 100 ? -19.256 4.482 10.776 1.00 52.53 100 MET A N 1
ATOM 813 C CA . MET A 1 100 ? -19.626 5.761 10.160 1.00 52.53 100 MET A CA 1
ATOM 814 C C . MET A 1 100 ? -20.518 6.540 11.129 1.00 52.53 100 MET A C 1
ATOM 816 O O . MET A 1 100 ? -21.721 6.307 11.228 1.00 52.53 100 MET A O 1
ATOM 820 N N . ARG A 1 101 ? -19.927 7.479 11.865 1.00 47.22 101 ARG A N 1
ATOM 821 C CA . ARG A 1 101 ? -20.664 8.419 12.696 1.00 47.22 101 ARG A CA 1
ATOM 822 C C . ARG A 1 101 ? -21.108 9.533 11.760 1.00 47.22 101 ARG A C 1
ATOM 824 O O . ARG A 1 101 ? -20.406 10.524 11.587 1.00 47.22 101 ARG A O 1
ATOM 831 N N . ILE A 1 102 ? -22.251 9.337 11.105 1.00 42.25 102 ILE A N 1
ATOM 832 C CA . ILE A 1 102 ? -22.929 10.426 10.403 1.00 42.25 102 ILE A CA 1
ATOM 833 C C . ILE A 1 102 ? -23.389 11.400 11.489 1.00 42.25 102 ILE A C 1
ATOM 835 O O . ILE A 1 102 ? -24.410 11.197 12.140 1.00 42.25 102 ILE A O 1
ATOM 839 N N . ALA A 1 103 ? -22.597 12.439 11.736 1.00 43.78 103 ALA A N 1
ATOM 840 C CA . ALA A 1 103 ? -23.080 13.618 12.429 1.00 43.78 103 ALA A CA 1
ATOM 841 C C . ALA A 1 103 ? -23.910 14.411 11.413 1.00 43.78 103 ALA A C 1
ATOM 843 O O . ALA A 1 103 ? -23.367 15.196 10.6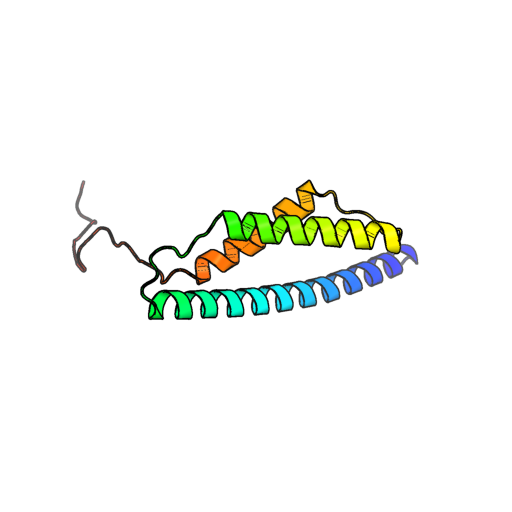40 1.00 43.78 103 ALA A O 1
ATOM 844 N N . TYR A 1 104 ? -25.217 14.157 11.360 1.00 42.69 104 TYR A N 1
ATOM 845 C CA . TYR A 1 104 ? -26.129 15.055 10.660 1.00 42.69 104 TYR A CA 1
ATOM 846 C C . TYR A 1 104 ? -26.423 16.245 11.580 1.00 42.69 104 TYR A C 1
ATOM 848 O O . TYR A 1 104 ? -26.830 16.080 12.729 1.00 42.69 104 TYR A O 1
ATOM 856 N N . LEU A 1 105 ? -26.153 1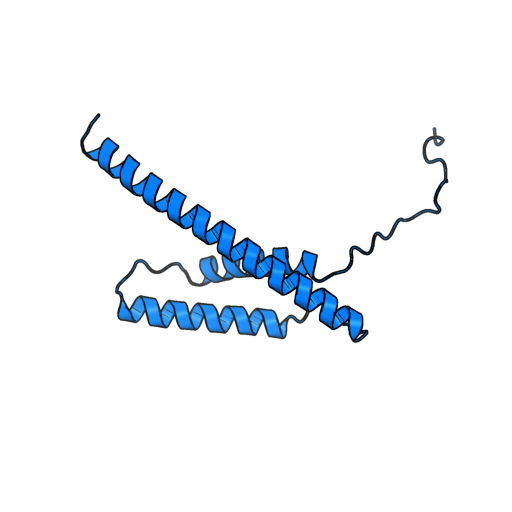7.453 11.086 1.00 41.97 105 LEU A N 1
ATOM 857 C CA . LEU A 1 105 ? -26.416 18.713 11.778 1.00 41.97 105 LEU A CA 1
ATOM 858 C C . LEU A 1 105 ? -27.846 19.158 11.428 1.00 41.97 105 LEU A C 1
ATOM 860 O O . LEU A 1 105 ? -28.055 20.091 10.660 1.00 41.97 105 LEU A O 1
ATOM 864 N N . GLY A 1 106 ? -28.830 18.420 11.946 1.00 56.50 106 GLY A N 1
ATOM 865 C CA . GLY A 1 106 ? -30.260 18.697 11.791 1.00 56.50 106 GLY A CA 1
ATOM 866 C C . GLY A 1 106 ? -31.127 17.528 12.282 1.00 56.50 106 GLY A C 1
ATOM 867 O O . GLY A 1 106 ? -30.659 16.396 12.307 1.00 56.50 106 GLY A O 1
ATOM 868 N N . PRO A 1 107 ? -32.377 17.740 12.715 1.00 55.38 107 PRO A N 1
ATOM 869 C CA . PRO A 1 107 ? -33.354 16.658 12.830 1.00 55.38 107 PRO A CA 1
ATOM 870 C C . PRO A 1 107 ? -33.786 16.190 11.432 1.00 55.38 107 PRO A C 1
ATOM 872 O O . PRO A 1 107 ? -33.782 16.984 10.489 1.00 55.38 107 PRO A O 1
ATOM 875 N N . GLU A 1 108 ? -34.210 14.930 11.288 1.00 46.97 108 GLU A N 1
ATOM 876 C CA . GLU A 1 108 ? -34.923 14.485 10.083 1.00 46.97 108 GLU A CA 1
ATOM 877 C C . GLU A 1 108 ? -36.147 15.394 9.861 1.00 46.97 108 GLU A C 1
ATOM 879 O O . GLU A 1 108 ? -37.114 15.345 10.620 1.00 46.97 108 GLU A O 1
ATOM 884 N N . GLY A 1 109 ? -36.085 16.267 8.846 1.00 54.25 109 GLY A N 1
ATOM 885 C CA . GLY A 1 109 ? -37.227 17.076 8.409 1.00 54.25 109 GLY A CA 1
ATOM 886 C C . GLY A 1 109 ? -37.204 18.584 8.699 1.00 54.25 109 GLY A C 1
ATOM 887 O O . GLY A 1 109 ? -38.270 19.150 8.930 1.00 54.25 109 GLY A O 1
ATOM 888 N N . THR A 1 110 ? -36.065 19.285 8.638 1.00 44.72 110 THR A N 1
ATOM 889 C CA . THR A 1 110 ? -36.075 20.768 8.654 1.00 44.72 110 THR A CA 1
ATOM 890 C C . THR A 1 110 ? -35.701 21.377 7.300 1.00 44.72 110 THR A C 1
ATOM 892 O O . THR A 1 110 ? -34.588 21.220 6.808 1.00 44.72 110 THR A O 1
ATOM 895 N N . PHE A 1 111 ? -36.669 22.077 6.703 1.00 54.69 111 PHE A N 1
ATOM 896 C CA . PHE A 1 111 ? -36.645 22.759 5.408 1.00 54.69 111 PHE A CA 1
ATOM 897 C C . PHE A 1 111 ? -35.505 23.786 5.270 1.00 54.69 111 PHE A C 1
ATOM 899 O O . PHE A 1 111 ? -35.593 24.882 5.814 1.00 54.69 111 PHE A O 1
ATOM 906 N N . THR A 1 112 ? -34.479 23.495 4.465 1.00 47.72 112 THR A N 1
ATOM 907 C CA . THR A 1 112 ? -33.424 24.474 4.108 1.00 47.72 112 THR A CA 1
ATOM 908 C C . THR A 1 112 ? -33.617 25.093 2.714 1.00 47.72 112 THR A C 1
ATOM 910 O O . THR A 1 112 ? -32.648 25.430 2.048 1.00 47.72 112 THR A O 1
ATOM 913 N N . HIS A 1 113 ? -34.860 25.249 2.242 1.00 52.28 113 HIS A N 1
ATOM 914 C CA . HIS A 1 113 ? -35.151 25.885 0.940 1.00 52.28 113 HIS A CA 1
ATOM 915 C C . HIS A 1 113 ? -35.913 27.217 1.038 1.00 52.28 113 HIS A C 1
ATOM 917 O O . HIS A 1 113 ? -36.441 27.695 0.040 1.00 52.28 113 HIS A O 1
ATOM 923 N N . ALA A 1 114 ? -35.960 27.851 2.211 1.00 47.59 114 ALA A N 1
ATOM 924 C CA . ALA A 1 114 ? -36.542 29.185 2.350 1.00 47.59 114 ALA A CA 1
ATOM 925 C C . ALA A 1 114 ? -35.616 30.113 3.143 1.00 47.59 114 ALA A C 1
ATOM 927 O O . ALA A 1 114 ? -35.799 30.331 4.337 1.00 47.59 114 ALA A O 1
ATOM 928 N N . ALA A 1 115 ? -34.625 30.671 2.457 1.00 45.03 115 ALA A N 1
ATOM 929 C CA . ALA A 1 115 ? -34.064 31.971 2.796 1.00 45.03 115 ALA A CA 1
ATOM 930 C C . ALA A 1 115 ? -33.704 32.674 1.479 1.00 45.03 115 ALA A C 1
ATOM 932 O O . ALA A 1 115 ? -33.054 32.074 0.624 1.00 45.03 115 ALA A O 1
ATOM 933 N N . ALA A 1 116 ? -34.271 33.872 1.333 1.00 40.84 116 ALA A N 1
ATOM 934 C CA . ALA A 1 116 ? -34.315 34.752 0.166 1.00 40.84 116 ALA A CA 1
ATOM 935 C C . ALA A 1 116 ? -32.948 35.206 -0.367 1.00 40.84 116 ALA A C 1
ATOM 937 O O . ALA A 1 116 ? -31.983 35.244 0.428 1.00 40.84 116 ALA A O 1
#

Foldseek 3Di:
DDPVVVVVVVVVVVVVVVVVVVVVVLVVVLVVLLVVLVVCVVVVNPDLDDVVVLVVVLVVVLVVLVVVCVVPVDDRDPSVVSNVVSVVSVVVSSVSSDDPPPPDPDDPDDDPPDDD

Secondary structure (DSSP, 8-state):
--HHHHHHHHHHHHHHHHHHHHHHHHHHHHHHHHHHHHHHHHTT-S----HHHHHHHHHHHHHHHHHHHHHH---PPPHHHHHHHHHHHHHHHHHHHS------SS-TT---S---

Radius of gyration: 21.86 Å; chains: 1; bounding box: 58×44×58 Å

Sequence (116 aa):
MSEHDRELKRLRKAIDAIDDQLMDLIRQRAHLAARVGECKQSRNEAHFYVPSREAAIIRRLLQRHAEMADREHRTRIPDEALHGIFREIIGACLALEHPMRIAYLGPEGTFTHAAA

pLDDT: mean 82.91, std 17.03, range [40.84, 98.5]